Protein AF-A0A5C8AGM6-F1 (afdb_monomer)

pLDDT: mean 84.96, std 9.41, range [45.84, 92.19]

Secondary structure (DSSP, 8-state):
------HHHHHHHHHHHS---S---EEE--GGGGGS-HHHHTTEEE-BTTTBS-HHHHHHHHHHHHT-

Solvent-accessible surface area (backbone atoms only — not comparable to full-atom values): 4389 Å² total; per-residue (Å²): 132,85,83,83,62,55,74,45,58,48,51,51,54,48,53,74,74,40,94,71,75,93,87,68,76,46,78,46,55,65,71,65,44,76,75,42,60,66,83,56,37,80,30,53,49,74,31,49,87,90,73,44,88,45,73,69,59,53,53,52,53,56,50,64,56,74,80,107

Foldseek 3Di:
DDPPDDPQVVVVVVCVVDVDDLDAAAFEQDPVCCPHDPSRNLRYQHDHPVPGDDPVSVVVNVVSVVVD

Radius of gyration: 13.09 Å; Cα contacts (8 Å, |Δi|>4): 49; chains: 1; bounding box: 35×23×31 Å

Sequence (68 aa):
IENHLNRKDELLNWFNANNMEDDFFIIDDDKSLNELPEHLKKRLIQTSPSIGLTENLVDEALLLRKER

Mean predicted aligned error: 5.54 Å

Structure (mmCIF, N/CA/C/O backbone):
data_AF-A0A5C8AGM6-F1
#
_entry.id   AF-A0A5C8AGM6-F1
#
loop_
_atom_site.group_PDB
_atom_site.id
_atom_site.type_symbol
_atom_site.label_atom_id
_atom_site.label_alt_id
_atom_site.label_comp_id
_atom_site.label_asym_id
_atom_site.label_entity_id
_atom_site.label_seq_id
_atom_site.pdbx_PDB_ins_code
_atom_site.Cartn_x
_atom_site.Cartn_y
_atom_site.Cartn_z
_atom_site.occupancy
_atom_site.B_iso_or_equiv
_atom_site.auth_seq_id
_atom_site.auth_comp_id
_atom_site.auth_asym_id
_atom_site.auth_atom_id
_atom_site.pdbx_PDB_model_num
ATOM 1 N N . ILE A 1 1 ? 18.974 -15.889 -15.401 1.00 45.84 1 ILE A N 1
ATOM 2 C CA . ILE A 1 1 ? 19.257 -14.714 -14.550 1.00 45.84 1 ILE A CA 1
ATOM 3 C C . ILE A 1 1 ? 17.916 -14.350 -13.949 1.00 45.84 1 ILE A C 1
ATOM 5 O O . ILE A 1 1 ? 17.033 -13.963 -14.703 1.00 45.84 1 ILE A O 1
ATOM 9 N N . GLU A 1 2 ? 17.704 -14.645 -12.669 1.00 55.22 2 GLU A N 1
ATOM 10 C CA . GLU A 1 2 ? 16.478 -14.229 -11.987 1.00 55.22 2 GLU A CA 1
ATOM 11 C C . GLU A 1 2 ? 16.522 -12.706 -11.843 1.00 55.22 2 GLU A C 1
ATOM 13 O O . GLU A 1 2 ? 17.502 -12.150 -11.346 1.00 55.22 2 GLU A O 1
ATOM 18 N N . ASN A 1 3 ? 15.497 -12.021 -12.351 1.00 65.62 3 ASN A N 1
ATOM 19 C CA . ASN A 1 3 ? 15.329 -10.594 -12.110 1.00 65.62 3 ASN A CA 1
ATOM 20 C C . ASN A 1 3 ? 14.871 -10.436 -10.660 1.00 65.62 3 ASN A C 1
ATOM 22 O O . ASN A 1 3 ? 13.678 -10.506 -10.379 1.00 65.62 3 ASN A 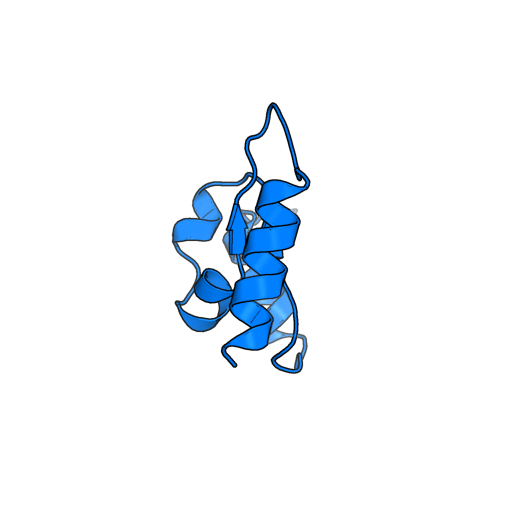O 1
ATOM 26 N N . HIS A 1 4 ? 15.824 -10.256 -9.746 1.00 72.94 4 HIS A N 1
ATOM 27 C CA . HIS A 1 4 ? 15.533 -9.843 -8.377 1.00 72.94 4 HIS A CA 1
ATOM 28 C C . HIS A 1 4 ? 15.064 -8.387 -8.402 1.00 72.94 4 HIS A C 1
ATOM 30 O O . HIS A 1 4 ? 15.864 -7.453 -8.341 1.00 72.94 4 HIS A O 1
ATOM 36 N N . LEU A 1 5 ? 13.759 -8.205 -8.573 1.00 84.00 5 LEU A N 1
ATOM 37 C CA . LEU A 1 5 ? 13.110 -6.915 -8.416 1.00 84.00 5 LEU A CA 1
ATOM 38 C C . LEU A 1 5 ? 13.010 -6.596 -6.922 1.00 84.00 5 LEU A C 1
ATOM 40 O O . LEU A 1 5 ? 12.867 -7.488 -6.089 1.00 84.00 5 LEU A O 1
ATOM 44 N N . ASN A 1 6 ? 13.111 -5.317 -6.568 1.00 87.06 6 ASN A N 1
ATOM 45 C CA . ASN A 1 6 ? 12.726 -4.893 -5.223 1.00 87.06 6 ASN A CA 1
ATOM 46 C C . ASN A 1 6 ? 11.190 -4.952 -5.093 1.00 87.06 6 ASN A C 1
ATOM 48 O O . ASN A 1 6 ? 10.476 -4.956 -6.100 1.00 87.06 6 ASN A O 1
ATOM 52 N N . ARG A 1 7 ? 10.672 -4.966 -3.858 1.00 89.62 7 ARG A N 1
ATOM 53 C CA . ARG A 1 7 ? 9.231 -5.118 -3.591 1.00 89.62 7 ARG A CA 1
ATOM 54 C C . ARG A 1 7 ? 8.379 -4.078 -4.328 1.00 89.62 7 ARG A C 1
ATOM 56 O O . ARG A 1 7 ? 7.307 -4.403 -4.833 1.00 89.62 7 ARG A O 1
ATOM 63 N N . LYS A 1 8 ? 8.868 -2.839 -4.442 1.00 91.50 8 LYS A N 1
ATOM 64 C CA . LYS A 1 8 ? 8.214 -1.776 -5.220 1.00 91.50 8 LYS A CA 1
ATOM 65 C C . LYS A 1 8 ? 8.061 -2.167 -6.692 1.00 91.50 8 LYS A C 1
ATOM 67 O O . LYS A 1 8 ? 6.960 -2.076 -7.229 1.00 91.50 8 LYS A O 1
ATOM 72 N N . ASP A 1 9 ? 9.140 -2.594 -7.336 1.00 90.44 9 ASP A N 1
ATOM 73 C CA . ASP A 1 9 ? 9.144 -2.933 -8.760 1.00 90.44 9 ASP A CA 1
ATOM 74 C C . ASP A 1 9 ? 8.305 -4.190 -9.046 1.00 90.44 9 ASP A C 1
ATOM 76 O O . ASP A 1 9 ? 7.629 -4.259 -10.074 1.00 90.44 9 ASP A O 1
ATOM 80 N N . GLU A 1 10 ? 8.279 -5.156 -8.122 1.00 90.25 10 GLU A N 1
ATOM 81 C CA . GLU A 1 10 ? 7.371 -6.311 -8.185 1.00 90.25 10 GLU A CA 1
ATOM 82 C C . GLU A 1 10 ? 5.903 -5.873 -8.184 1.00 90.25 10 GLU A C 1
ATOM 84 O O . GLU A 1 10 ? 5.142 -6.264 -9.074 1.00 90.25 10 GLU A O 1
ATOM 89 N N . LEU A 1 11 ? 5.513 -5.022 -7.226 1.00 90.31 11 LEU A N 1
ATOM 90 C CA . LEU A 1 11 ? 4.144 -4.515 -7.135 1.00 90.31 11 LEU A CA 1
ATOM 91 C C . LEU A 1 11 ? 3.764 -3.707 -8.375 1.00 90.31 11 LEU A C 1
ATOM 93 O O . LEU A 1 11 ? 2.694 -3.927 -8.935 1.00 90.31 11 LEU A O 1
ATOM 97 N N . LEU A 1 12 ? 4.633 -2.807 -8.841 1.00 90.38 12 LEU A N 1
ATOM 98 C CA . LEU A 1 12 ? 4.364 -2.003 -10.035 1.00 90.38 12 LEU A CA 1
ATOM 99 C C . LEU A 1 12 ? 4.156 -2.875 -11.272 1.00 90.38 12 LEU A C 1
ATOM 101 O O . LEU A 1 12 ? 3.200 -2.664 -12.015 1.00 90.38 12 LEU A O 1
ATOM 105 N N . ASN A 1 13 ? 5.005 -3.882 -11.478 1.00 91.31 13 ASN A N 1
ATOM 106 C CA . ASN A 1 13 ? 4.843 -4.809 -12.594 1.00 91.31 13 ASN A CA 1
ATOM 107 C C . ASN A 1 13 ? 3.535 -5.593 -12.491 1.00 91.31 13 ASN A C 1
ATOM 109 O O . ASN A 1 13 ? 2.845 -5.768 -13.496 1.00 91.31 13 ASN A O 1
ATOM 113 N N . TRP A 1 14 ? 3.164 -6.021 -11.285 1.00 90.62 14 TRP A N 1
ATOM 114 C CA . TRP A 1 14 ? 1.919 -6.740 -11.063 1.00 90.62 14 TRP A CA 1
ATOM 115 C C . TRP A 1 14 ? 0.692 -5.855 -11.321 1.00 90.62 14 TRP A C 1
ATOM 117 O O . TRP A 1 14 ? -0.189 -6.263 -12.072 1.00 90.62 14 TRP A O 1
ATOM 127 N N . PHE A 1 15 ? 0.645 -4.628 -10.799 1.00 88.94 15 PHE A N 1
ATOM 128 C CA . PHE A 1 15 ? -0.471 -3.703 -11.046 1.00 88.94 15 PHE A CA 1
ATOM 129 C C . PHE A 1 15 ? -0.559 -3.244 -12.506 1.00 88.94 15 PHE A C 1
ATOM 131 O O . PHE A 1 15 ? -1.653 -3.047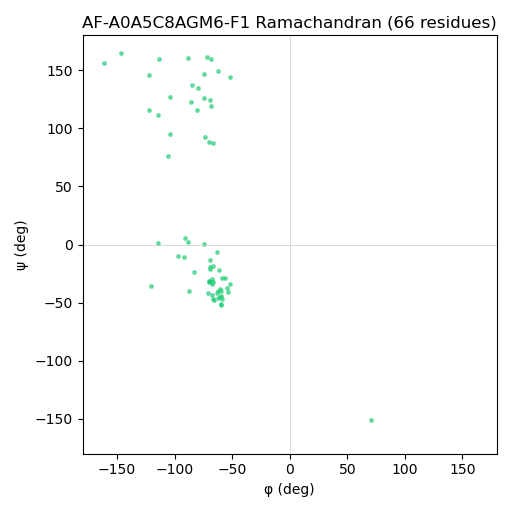 -13.016 1.00 88.94 15 PHE A O 1
ATOM 138 N N . ASN A 1 16 ? 0.567 -3.111 -13.210 1.00 87.19 16 ASN A N 1
ATOM 139 C CA . ASN A 1 16 ? 0.550 -2.784 -14.639 1.00 87.19 16 ASN A CA 1
ATOM 140 C C . ASN A 1 16 ? 0.032 -3.949 -15.497 1.00 87.19 16 ASN A C 1
ATOM 142 O O . ASN A 1 16 ? -0.561 -3.725 -16.550 1.00 87.19 16 ASN A O 1
ATOM 146 N N . ALA A 1 17 ? 0.276 -5.192 -15.071 1.00 89.94 17 ALA A N 1
ATOM 147 C CA . ALA A 1 17 ? -0.178 -6.389 -15.774 1.00 89.94 17 ALA A CA 1
ATOM 148 C C . ALA A 1 17 ? -1.629 -6.772 -15.439 1.00 89.94 17 ALA A C 1
ATOM 150 O O . ALA A 1 17 ? -2.283 -7.451 -16.231 1.00 89.94 17 ALA A O 1
ATOM 151 N N . ASN A 1 18 ? -2.132 -6.350 -14.279 1.00 85.81 18 ASN A N 1
ATOM 152 C CA . ASN A 1 18 ? -3.464 -6.678 -13.794 1.00 85.81 18 ASN A CA 1
ATOM 153 C C . ASN A 1 18 ? -4.307 -5.403 -13.717 1.00 85.81 18 ASN A C 1
ATOM 155 O O . ASN A 1 18 ? -4.073 -4.558 -12.858 1.00 85.81 18 ASN A O 1
ATOM 159 N N . ASN A 1 19 ? -5.325 -5.287 -14.575 1.00 74.06 19 ASN A N 1
ATOM 160 C CA . ASN A 1 19 ? -6.347 -4.246 -14.441 1.00 74.06 19 ASN A CA 1
ATOM 161 C C . ASN A 1 19 ? -7.160 -4.498 -13.162 1.00 74.06 19 ASN A C 1
ATOM 163 O O . ASN A 1 19 ? -8.175 -5.191 -13.182 1.00 74.06 19 ASN A O 1
ATOM 167 N N . MET A 1 20 ? -6.666 -3.972 -12.047 1.00 75.06 20 MET A N 1
ATOM 168 C CA . MET A 1 20 ? -7.308 -4.040 -10.742 1.00 75.06 20 MET A CA 1
ATOM 169 C C . MET A 1 20 ? -8.322 -2.911 -10.586 1.00 75.06 20 MET A C 1
ATOM 171 O O . MET A 1 20 ? -8.042 -1.761 -10.925 1.00 75.06 20 MET A O 1
ATOM 175 N N . GLU A 1 21 ? -9.481 -3.242 -10.022 1.00 72.06 21 GLU A N 1
ATOM 176 C CA . GLU A 1 21 ? -10.411 -2.241 -9.506 1.00 72.06 21 GLU A CA 1
ATOM 177 C C . GLU A 1 21 ? -9.832 -1.547 -8.261 1.00 72.06 21 GLU A C 1
ATOM 179 O O . GLU A 1 21 ? -8.921 -2.041 -7.596 1.00 72.06 21 GLU A O 1
ATOM 184 N N . ASP A 1 22 ? -10.361 -0.368 -7.942 1.00 71.00 22 ASP A N 1
ATOM 185 C CA . ASP A 1 22 ? -9.746 0.583 -7.011 1.00 71.00 22 ASP A CA 1
ATOM 186 C C . ASP A 1 22 ? -9.835 0.219 -5.507 1.00 71.00 22 ASP A C 1
ATOM 188 O O . ASP A 1 22 ? -9.320 0.990 -4.677 1.00 71.00 22 ASP A O 1
ATOM 192 N N . ASP A 1 23 ? -10.447 -0.918 -5.146 1.00 81.00 23 ASP A N 1
ATOM 193 C CA . ASP A 1 23 ? -10.756 -1.322 -3.762 1.00 81.00 23 ASP A CA 1
ATOM 194 C C . ASP A 1 23 ? -9.829 -2.427 -3.229 1.00 81.00 23 ASP A C 1
ATOM 196 O O . ASP A 1 23 ? -10.189 -3.599 -3.122 1.00 81.00 23 ASP A O 1
ATOM 200 N N . PHE A 1 24 ? -8.604 -2.043 -2.881 1.00 87.12 24 PHE A N 1
ATOM 201 C CA . PHE A 1 24 ? -7.643 -2.920 -2.218 1.00 87.12 24 PHE A CA 1
ATOM 202 C C .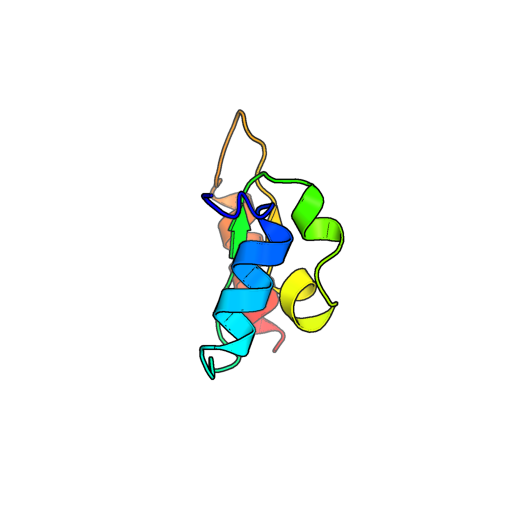 PHE A 1 24 ? -6.758 -2.143 -1.243 1.00 87.12 24 PHE A C 1
ATOM 204 O O . PHE A 1 24 ? -6.640 -0.915 -1.321 1.00 87.12 24 PHE A O 1
ATOM 211 N N . PHE A 1 25 ? -6.085 -2.894 -0.372 1.00 88.38 25 PHE A N 1
ATOM 212 C CA . PHE A 1 25 ? -5.023 -2.414 0.505 1.00 88.38 25 PHE A CA 1
ATOM 213 C C . PHE A 1 25 ? -3.735 -3.200 0.261 1.00 88.38 25 PHE A C 1
ATOM 215 O O . PHE A 1 25 ? -3.773 -4.392 -0.040 1.00 88.38 25 PHE A O 1
ATOM 222 N N . ILE A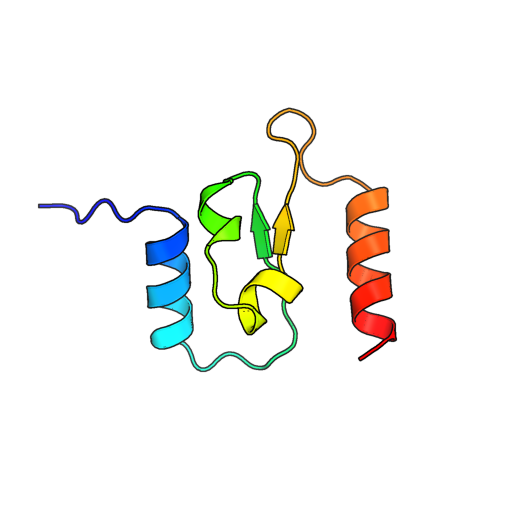 1 26 ? -2.597 -2.524 0.401 1.00 90.69 26 ILE A N 1
ATOM 223 C CA . ILE A 1 26 ? -1.261 -3.123 0.401 1.00 90.69 26 ILE A CA 1
ATOM 224 C C . ILE A 1 26 ? -0.802 -3.153 1.859 1.00 90.69 26 ILE A C 1
ATOM 226 O O . ILE A 1 26 ? -0.836 -2.118 2.516 1.00 90.69 26 ILE A O 1
ATOM 230 N N . ILE A 1 27 ? -0.387 -4.312 2.370 1.00 91.56 27 ILE A N 1
ATOM 231 C CA . ILE A 1 27 ? 0.105 -4.468 3.747 1.00 91.56 27 ILE A CA 1
ATOM 232 C C . ILE A 1 27 ? 1.513 -5.037 3.673 1.00 91.56 27 ILE A C 1
ATOM 234 O O . ILE A 1 27 ? 1.700 -6.147 3.181 1.00 91.56 27 ILE A O 1
ATOM 238 N N . ASP A 1 28 ? 2.494 -4.272 4.134 1.00 91.81 28 ASP A N 1
ATOM 239 C CA . ASP A 1 28 ? 3.905 -4.643 4.032 1.00 91.81 28 ASP A CA 1
ATOM 240 C C . ASP A 1 28 ? 4.736 -3.838 5.033 1.00 91.81 28 ASP A C 1
ATOM 242 O O . ASP A 1 28 ? 4.323 -2.755 5.443 1.00 91.81 28 ASP A O 1
ATOM 246 N N . ASP A 1 29 ? 5.900 -4.327 5.441 1.00 91.69 29 ASP A N 1
ATOM 247 C CA . ASP A 1 29 ? 6.853 -3.575 6.266 1.00 91.69 29 ASP A CA 1
ATOM 248 C C . ASP A 1 29 ? 7.966 -2.901 5.440 1.00 91.69 29 ASP A C 1
ATOM 250 O O . ASP A 1 29 ? 8.711 -2.058 5.956 1.00 91.69 29 ASP A O 1
ATOM 254 N N . ASP A 1 30 ? 8.067 -3.225 4.147 1.00 91.44 30 ASP A N 1
ATOM 255 C CA . ASP A 1 30 ? 9.133 -2.741 3.274 1.00 91.44 30 ASP A CA 1
ATOM 256 C C . ASP A 1 30 ? 9.037 -1.227 2.992 1.00 91.44 30 ASP A C 1
ATOM 258 O O . ASP A 1 30 ? 8.096 -0.714 2.380 1.00 91.44 30 ASP A O 1
ATOM 262 N N . LYS A 1 31 ? 10.082 -0.488 3.386 1.00 90.06 31 LYS A N 1
ATOM 263 C CA . LYS A 1 31 ? 10.154 0.974 3.234 1.00 90.06 31 LYS A CA 1
ATOM 264 C C . LYS A 1 31 ? 10.295 1.446 1.790 1.00 90.06 31 LYS A C 1
ATOM 266 O O . LYS A 1 31 ? 10.008 2.617 1.530 1.00 90.06 31 LYS A O 1
ATOM 271 N N . SER A 1 32 ? 10.727 0.590 0.863 1.00 90.25 32 SER A N 1
ATOM 272 C CA . SER A 1 32 ? 10.787 0.929 -0.566 1.00 90.25 32 SER A CA 1
ATOM 273 C C . SER A 1 32 ? 9.405 1.263 -1.132 1.00 90.25 32 SER A C 1
ATOM 275 O O . SER A 1 32 ? 9.294 2.027 -2.091 1.00 90.25 32 SER A O 1
ATOM 277 N N . LEU A 1 33 ? 8.334 0.794 -0.481 1.00 92.19 33 LEU A N 1
ATOM 278 C CA . LEU A 1 33 ? 6.962 1.092 -0.877 1.00 92.19 33 LEU A CA 1
ATOM 279 C C . LEU A 1 33 ? 6.553 2.554 -0.655 1.00 92.19 33 LEU A C 1
ATOM 281 O O . LEU A 1 33 ? 5.570 3.012 -1.235 1.00 92.19 33 LEU A O 1
ATOM 285 N N . ASN A 1 34 ? 7.335 3.337 0.094 1.00 89.25 34 ASN A N 1
ATOM 286 C CA . ASN A 1 34 ? 7.115 4.782 0.216 1.00 89.25 34 ASN A CA 1
ATOM 287 C C . ASN A 1 34 ? 7.358 5.549 -1.092 1.00 89.25 34 ASN A C 1
ATOM 289 O O . ASN A 1 34 ? 6.898 6.687 -1.217 1.00 89.25 34 ASN A O 1
ATOM 293 N N . GLU A 1 35 ? 8.068 4.942 -2.045 1.00 91.75 35 GLU A N 1
ATOM 294 C CA . GLU A 1 35 ? 8.304 5.484 -3.386 1.00 91.75 35 GLU A CA 1
ATOM 295 C C . GLU A 1 35 ? 7.242 5.032 -4.404 1.00 91.75 35 GLU A C 1
ATOM 297 O O . GLU A 1 35 ? 7.379 5.305 -5.599 1.00 91.75 35 GLU A O 1
ATOM 302 N N . LEU A 1 36 ? 6.191 4.323 -3.966 1.00 92.12 36 LEU A N 1
ATOM 303 C CA . LEU A 1 36 ? 5.069 3.993 -4.838 1.00 92.12 36 LEU A CA 1
ATOM 304 C C . LEU A 1 36 ? 4.360 5.271 -5.322 1.00 92.12 36 LEU A C 1
ATOM 306 O O . LEU A 1 36 ? 4.271 6.253 -4.579 1.00 92.12 36 LEU A O 1
ATOM 310 N N . PRO A 1 37 ? 3.778 5.252 -6.535 1.00 91.12 37 PRO A N 1
ATOM 311 C CA . PRO A 1 37 ? 2.883 6.303 -6.997 1.00 91.12 37 PRO A CA 1
ATOM 312 C C . PRO A 1 37 ? 1.767 6.581 -5.985 1.00 91.12 37 PRO A C 1
ATOM 314 O O . PRO A 1 37 ? 1.217 5.651 -5.393 1.00 91.12 37 PRO A O 1
ATOM 317 N N . GLU A 1 38 ? 1.365 7.846 -5.854 1.00 89.06 38 GLU A N 1
ATOM 318 C CA . GLU A 1 38 ? 0.393 8.298 -4.843 1.00 89.06 38 GLU A CA 1
ATOM 319 C C . GLU A 1 38 ? -0.911 7.487 -4.823 1.00 89.06 38 GLU A C 1
ATOM 321 O O . GLU A 1 38 ? -1.474 7.225 -3.763 1.00 89.06 38 GLU A O 1
ATOM 326 N N . HIS A 1 39 ? -1.377 7.015 -5.983 1.00 86.56 39 HIS A N 1
ATOM 327 C CA . HIS A 1 39 ? -2.590 6.204 -6.061 1.00 86.56 39 HIS A 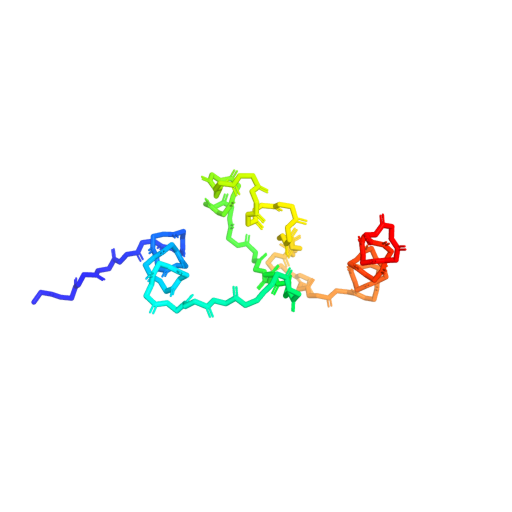CA 1
ATOM 328 C C . HIS A 1 39 ? -2.449 4.820 -5.398 1.00 86.56 39 HIS A C 1
ATOM 330 O O . HIS A 1 39 ? -3.441 4.304 -4.887 1.00 86.56 39 HIS A O 1
ATOM 336 N N . LEU A 1 40 ? -1.256 4.224 -5.367 1.00 89.38 40 LEU A N 1
ATOM 337 C CA . LEU A 1 40 ? -0.979 2.983 -4.631 1.00 89.38 40 LEU A CA 1
ATOM 338 C C . LEU A 1 40 ? -0.574 3.283 -3.189 1.00 89.38 40 LEU A C 1
ATOM 340 O O . LEU A 1 40 ? -1.037 2.617 -2.269 1.00 89.38 40 LEU A O 1
ATOM 344 N N . LYS A 1 41 ? 0.228 4.329 -2.983 1.00 89.69 41 LYS A N 1
ATOM 345 C CA . LYS A 1 41 ? 0.722 4.726 -1.662 1.00 89.69 41 LYS A CA 1
ATOM 346 C C . LYS A 1 41 ? -0.404 5.079 -0.692 1.00 89.69 41 LYS A C 1
ATOM 348 O O . LYS A 1 41 ? -0.370 4.654 0.454 1.00 89.69 41 LYS A O 1
ATOM 353 N N . LYS A 1 42 ? -1.469 5.741 -1.160 1.00 88.25 42 LYS A N 1
ATOM 354 C CA . LYS A 1 42 ? -2.686 6.007 -0.364 1.00 88.25 42 LYS A CA 1
ATOM 355 C C . LYS A 1 42 ? -3.451 4.746 0.080 1.00 88.25 42 LYS A C 1
ATOM 357 O O . LYS A 1 42 ? -4.483 4.860 0.733 1.00 88.25 42 LYS A O 1
ATOM 362 N N . ARG A 1 43 ? -3.039 3.562 -0.383 1.00 88.12 43 ARG A N 1
ATOM 363 C CA . ARG A 1 43 ? -3.607 2.246 -0.049 1.00 88.12 43 ARG A CA 1
ATOM 364 C C . ARG A 1 43 ? -2.610 1.382 0.730 1.00 88.12 43 ARG A C 1
ATOM 366 O O . ARG A 1 43 ? -2.929 0.235 1.032 1.00 88.12 43 ARG A O 1
ATOM 373 N N . LEU A 1 44 ? -1.416 1.903 1.018 1.00 91.06 44 LEU A N 1
ATOM 374 C CA . LEU A 1 44 ? -0.368 1.207 1.751 1.00 91.06 44 LEU A CA 1
ATOM 375 C C . LEU A 1 44 ? -0.571 1.376 3.258 1.00 91.06 44 LEU A C 1
ATOM 377 O O . LEU A 1 44 ? -0.552 2.489 3.775 1.00 91.06 44 LEU A O 1
ATOM 381 N N . ILE A 1 45 ? -0.690 0.253 3.951 1.00 91.06 45 ILE A N 1
ATOM 382 C CA . ILE A 1 45 ? -0.652 0.138 5.404 1.00 91.06 45 ILE A CA 1
ATOM 383 C C . ILE A 1 45 ? 0.722 -0.423 5.747 1.00 91.06 45 ILE A C 1
ATOM 385 O O . ILE A 1 45 ? 0.958 -1.632 5.672 1.00 91.06 45 ILE A O 1
ATOM 389 N N . GLN A 1 46 ? 1.656 0.471 6.066 1.00 90.38 46 GLN A N 1
ATOM 390 C CA . GLN A 1 46 ? 3.021 0.058 6.352 1.00 90.38 46 GLN A CA 1
ATOM 391 C C . GLN A 1 46 ? 3.121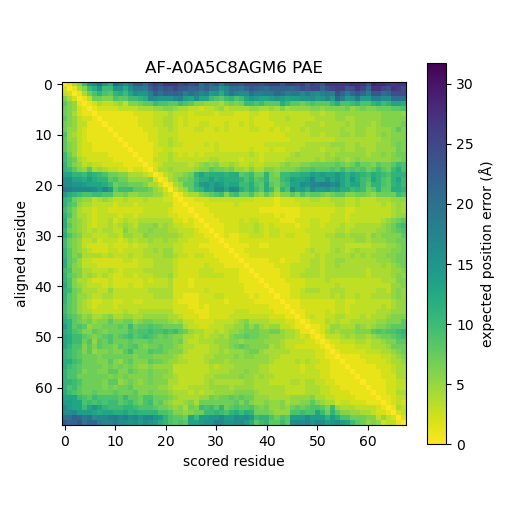 -0.464 7.789 1.00 90.38 46 GLN A C 1
ATOM 393 O O . GLN A 1 46 ? 2.917 0.279 8.749 1.00 90.38 46 GLN A O 1
ATOM 398 N N . THR A 1 47 ? 3.437 -1.745 7.941 1.00 92.06 47 THR A N 1
ATOM 399 C CA . THR A 1 47 ? 3.543 -2.394 9.252 1.00 92.06 47 THR A CA 1
ATOM 400 C C . THR A 1 47 ? 4.952 -2.271 9.832 1.00 92.06 47 THR A C 1
ATOM 402 O O . THR A 1 47 ? 5.920 -1.997 9.124 1.00 92.06 47 THR A O 1
ATOM 405 N N . SER A 1 48 ? 5.089 -2.457 11.148 1.00 89.44 48 SER A N 1
ATOM 406 C CA . SER A 1 48 ? 6.413 -2.619 11.757 1.00 89.44 48 SER A CA 1
ATOM 407 C C . SER A 1 48 ? 6.899 -4.057 11.544 1.00 89.44 48 SER A C 1
ATOM 409 O O . SER A 1 48 ? 6.141 -4.969 11.880 1.00 89.44 48 SER A O 1
ATOM 411 N N . PRO A 1 49 ? 8.161 -4.296 11.138 1.00 87.19 49 PRO A N 1
ATOM 412 C CA . PRO A 1 49 ? 8.693 -5.650 10.939 1.00 87.19 49 PRO A CA 1
ATOM 413 C C . PRO A 1 49 ? 8.580 -6.550 12.181 1.00 87.19 49 PRO A C 1
ATOM 415 O O . PRO A 1 49 ? 8.483 -7.768 12.079 1.00 87.19 49 PRO A O 1
ATOM 418 N N . SER A 1 50 ? 8.610 -5.955 13.379 1.00 89.31 50 SER A N 1
ATOM 419 C CA . SER A 1 50 ? 8.585 -6.668 14.663 1.00 89.31 50 SER A CA 1
ATOM 420 C C . SER A 1 50 ? 7.190 -6.876 15.254 1.00 89.31 50 SER A C 1
ATOM 422 O O . SER A 1 50 ? 7.057 -7.602 16.237 1.00 89.31 50 SER A O 1
ATOM 424 N N . ILE A 1 51 ? 6.167 -6.219 14.703 1.00 88.81 51 ILE A N 1
ATOM 425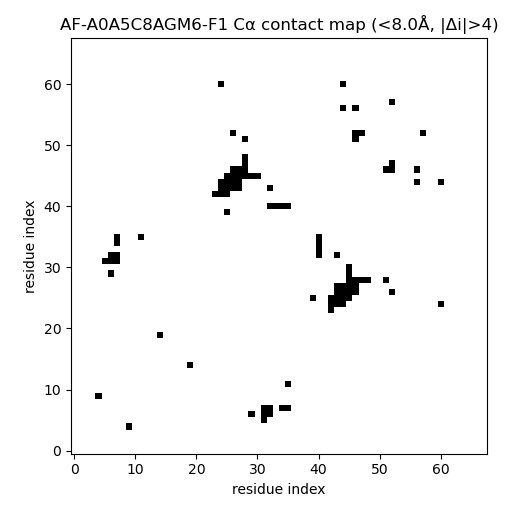 C CA . ILE A 1 51 ? 4.798 -6.239 15.243 1.00 88.81 51 ILE A CA 1
ATOM 426 C C . ILE A 1 51 ? 3.816 -6.792 14.2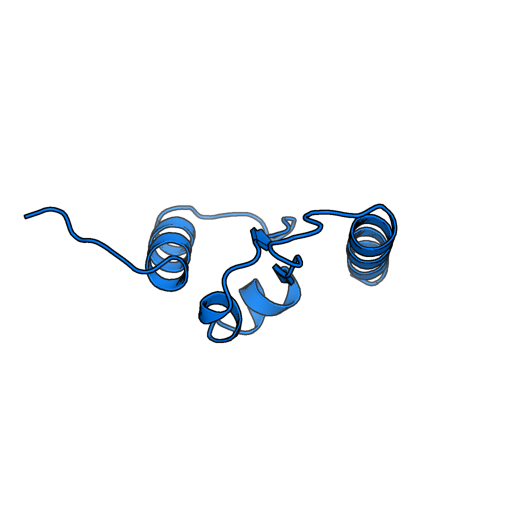03 1.00 88.81 51 ILE A C 1
ATOM 428 O O . ILE A 1 51 ? 2.887 -7.510 14.557 1.00 88.81 51 ILE A O 1
ATOM 432 N N . GLY A 1 52 ? 4.038 -6.496 12.922 1.00 87.69 52 GLY A N 1
ATOM 433 C CA . GLY A 1 52 ? 3.137 -6.849 11.836 1.00 87.69 52 GLY A CA 1
ATOM 434 C C . GLY A 1 52 ? 1.842 -6.037 11.867 1.00 87.69 52 GLY A C 1
ATOM 435 O O . GLY A 1 52 ? 1.808 -4.885 12.313 1.00 87.69 52 GLY A O 1
ATOM 436 N N . LEU A 1 53 ? 0.771 -6.640 11.352 1.00 88.19 53 LEU A N 1
ATOM 437 C CA . LEU A 1 53 ? -0.556 -6.038 11.316 1.00 88.19 53 LEU A CA 1
ATOM 438 C C . LEU A 1 53 ? -1.188 -6.054 12.716 1.00 88.19 53 LEU A C 1
ATOM 440 O O . LEU A 1 53 ? -1.308 -7.109 13.335 1.00 88.19 53 LEU A O 1
ATOM 444 N N . THR A 1 54 ? -1.616 -4.888 13.197 1.00 91.38 54 THR A N 1
ATOM 445 C CA . THR A 1 54 ? -2.313 -4.730 14.486 1.00 91.38 54 THR A CA 1
ATOM 446 C C . THR A 1 54 ? -3.752 -4.283 14.265 1.00 91.38 54 THR A C 1
ATOM 448 O O . THR A 1 54 ? -4.059 -3.711 13.221 1.00 91.38 54 THR A O 1
ATOM 451 N N . GLU A 1 55 ? -4.622 -4.493 15.255 1.00 89.56 55 GLU A N 1
ATOM 452 C CA . GLU A 1 55 ? -6.025 -4.047 15.210 1.00 89.56 55 GLU A CA 1
ATOM 453 C C . GLU A 1 55 ? -6.138 -2.546 14.898 1.00 89.56 55 GLU A C 1
ATOM 455 O O . GLU A 1 55 ? -6.902 -2.163 14.021 1.00 89.56 55 GLU A O 1
ATOM 460 N N . ASN A 1 56 ? -5.272 -1.712 15.484 1.00 88.06 56 ASN A N 1
ATOM 461 C CA . ASN A 1 56 ? -5.235 -0.273 15.202 1.00 88.06 56 ASN A CA 1
ATOM 462 C C . ASN A 1 56 ? -4.957 0.048 13.721 1.00 88.06 56 ASN A C 1
ATOM 464 O O . ASN A 1 56 ? -5.563 0.960 13.166 1.00 88.06 56 ASN A O 1
ATOM 468 N N . LEU A 1 57 ? -4.048 -0.694 13.076 1.00 87.81 57 LEU A N 1
ATOM 469 C CA . LEU A 1 57 ? -3.733 -0.512 11.651 1.00 87.81 57 LEU A CA 1
ATOM 470 C C . LEU A 1 57 ? -4.889 -0.975 10.754 1.00 87.81 57 LEU A C 1
ATOM 472 O O . LEU A 1 57 ? -5.120 -0.402 9.690 1.00 87.81 57 LEU A O 1
ATOM 476 N N . VAL A 1 58 ? -5.630 -2.001 11.184 1.00 86.69 58 VAL A N 1
ATOM 477 C CA . VAL A 1 58 ? -6.856 -2.441 10.505 1.00 86.69 58 VAL A CA 1
ATOM 478 C C . VAL A 1 58 ? -7.946 -1.378 10.635 1.00 86.69 58 VAL A C 1
ATOM 480 O O . VAL A 1 58 ? -8.593 -1.046 9.643 1.00 86.69 58 VAL A O 1
ATOM 483 N N . ASP A 1 59 ? -8.123 -0.798 11.820 1.00 88.12 59 ASP A N 1
ATOM 484 C CA . ASP A 1 59 ? -9.103 0.264 12.047 1.00 88.12 59 ASP A CA 1
ATOM 485 C C . ASP A 1 59 ? -8.791 1.515 11.215 1.00 88.12 59 ASP A C 1
ATOM 487 O O . ASP A 1 59 ? -9.692 2.078 10.588 1.00 88.12 59 ASP A O 1
ATOM 491 N N . GLU A 1 60 ? -7.518 1.911 11.127 1.00 84.44 60 GLU A N 1
ATOM 492 C CA . GLU A 1 60 ? -7.058 3.005 10.264 1.00 84.44 60 GLU A CA 1
ATOM 493 C C . GLU A 1 60 ? -7.395 2.743 8.788 1.00 84.44 60 GLU A C 1
ATOM 495 O O . GLU A 1 60 ? -7.974 3.595 8.109 1.00 84.44 60 GLU A O 1
ATOM 500 N N . ALA A 1 61 ? -7.121 1.532 8.300 1.00 84.12 61 ALA A N 1
ATOM 501 C CA . ALA A 1 61 ? -7.457 1.128 6.939 1.00 84.12 61 ALA A CA 1
ATOM 502 C C . ALA A 1 61 ? -8.964 1.210 6.653 1.00 84.12 61 ALA A C 1
ATOM 504 O O . ALA A 1 61 ? -9.394 1.714 5.611 1.00 84.12 61 ALA A O 1
ATOM 505 N N . LEU A 1 62 ? -9.786 0.731 7.589 1.00 85.31 62 LEU A N 1
ATOM 506 C CA . LEU A 1 62 ? -11.241 0.742 7.456 1.00 85.31 62 LEU A CA 1
ATOM 507 C C . LEU A 1 62 ? -11.822 2.159 7.531 1.00 85.31 62 LEU A C 1
ATOM 509 O O . LEU A 1 62 ? -12.829 2.431 6.874 1.00 85.31 62 LEU A O 1
ATOM 513 N N . LEU A 1 63 ? -11.201 3.066 8.287 1.00 84.88 63 LEU A N 1
ATOM 514 C CA . LEU A 1 63 ? -11.560 4.485 8.298 1.00 84.88 63 LEU A CA 1
ATOM 515 C C . LEU A 1 63 ? -11.271 5.138 6.941 1.00 84.88 63 LEU A C 1
ATOM 517 O O . LEU A 1 63 ? -12.176 5.740 6.365 1.00 84.88 63 LEU A O 1
ATOM 521 N N . LEU A 1 64 ? -10.081 4.915 6.372 1.00 76.12 64 LEU A N 1
ATOM 522 C CA . LEU A 1 64 ? -9.709 5.421 5.041 1.00 76.12 64 LEU A CA 1
ATOM 523 C C . LEU A 1 64 ? -10.646 4.931 3.927 1.00 76.12 64 LEU A C 1
ATOM 525 O O . LEU A 1 64 ? -10.827 5.615 2.919 1.00 76.12 64 LEU A O 1
ATOM 529 N N . ARG A 1 65 ? -11.252 3.748 4.091 1.00 77.06 65 ARG A N 1
ATOM 530 C CA . ARG A 1 65 ? -12.284 3.239 3.176 1.00 77.06 65 ARG A CA 1
ATOM 531 C C . 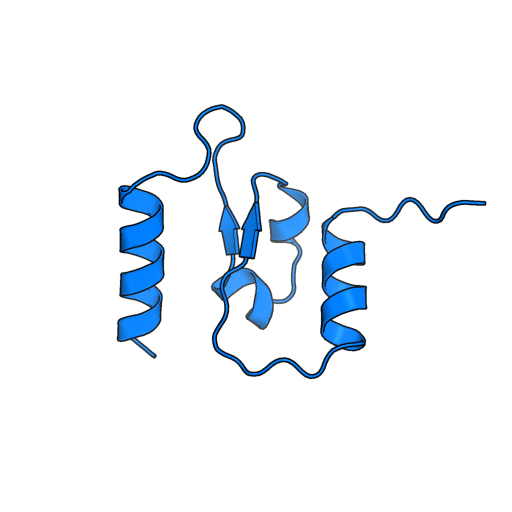ARG A 1 65 ? -13.600 4.008 3.295 1.00 77.06 65 ARG A C 1
ATOM 533 O O . ARG A 1 65 ? -14.233 4.253 2.280 1.00 77.06 65 ARG A O 1
ATOM 540 N N . LYS A 1 66 ? -14.040 4.339 4.513 1.00 72.50 66 LYS A N 1
ATOM 541 C CA . LYS A 1 66 ? -15.350 4.974 4.759 1.00 72.50 66 LYS A CA 1
ATOM 542 C C . LYS A 1 66 ? -15.435 6.414 4.249 1.00 72.50 66 LYS A C 1
ATOM 544 O O . LYS A 1 66 ? -16.538 6.908 4.052 1.00 72.50 66 LYS A O 1
ATOM 549 N N . GLU A 1 67 ? -14.298 7.077 4.061 1.00 61.53 67 GLU A N 1
ATOM 550 C CA . GLU A 1 67 ? -14.213 8.454 3.555 1.00 61.53 67 GLU A CA 1
ATOM 551 C C . GLU A 1 67 ? -14.152 8.549 2.015 1.00 61.53 67 GLU A C 1
ATOM 553 O O . GLU A 1 67 ? -14.035 9.650 1.474 1.00 61.53 67 GLU A O 1
ATOM 558 N N . ARG A 1 68 ? -14.222 7.413 1.307 1.00 63.62 68 ARG A N 1
ATOM 559 C CA . ARG A 1 68 ? -14.177 7.307 -0.160 1.00 63.62 68 ARG A CA 1
ATOM 560 C C . ARG A 1 68 ? -15.531 6.952 -0.750 1.00 63.62 68 ARG A C 1
ATOM 562 O O . ARG A 1 68 ? -15.804 7.464 -1.857 1.00 63.62 68 ARG A O 1
#